Protein AF-A0A8S3D6B9-F1 (afdb_monomer_lite)

Sequence (56 aa):
GWQVDPFGHSREQGSLLAQIGFDGLFQGRVDYQDWQTRNRTKTMEMVWKTSTNLGK

Organism: NCBI:txid392030

InterPro domains:
  IPR000602 Glycoside hydrolase family 38, N-terminal domain [PF01074] (1-53)
  IPR011330 Glycoside hydrolase/deacetylase, beta/alpha-barrel [SSF88713] (1-52)
  IPR027291 Glycoside hydrolase 38, N-terminal domain superfamily [G3DSA:3.20.110.10] (1-56)
  IPR050843 Glycosyl Hydrolase Family 38 [PTHR11607] (1-55)

Radius of gyration: 12.03 Å; chains: 1; bounding box: 26×20×30 Å

Secondary structure (DSSP, 8-state):
-EESSSSS--HHHHHHHHHTT-S--EE----HHHHHHHHHHT-SS------SSS--

Structure (mmCIF, N/CA/C/O backbone):
data_AF-A0A8S3D6B9-F1
#
_entry.id   AF-A0A8S3D6B9-F1
#
loop_
_atom_site.group_PDB
_atom_site.id
_atom_site.type_symbol
_atom_site.label_atom_id
_atom_site.label_alt_id
_atom_site.label_comp_id
_atom_site.label_asym_id
_atom_site.label_entity_id
_atom_site.label_seq_id
_atom_site.pdbx_PDB_ins_code
_atom_site.Cartn_x
_atom_site.Cartn_y
_atom_site.Cartn_z
_atom_site.occupancy
_atom_site.B_iso_or_equiv
_atom_site.auth_seq_id
_atom_site.auth_comp_id
_atom_site.auth_asym_id
_atom_site.auth_atom_id
_atom_site.pdbx_PDB_model_num
ATOM 1 N N . GLY A 1 1 ? 5.123 -8.274 -3.155 1.00 88.69 1 GLY A N 1
ATOM 2 C CA . GLY A 1 1 ? 6.073 -8.274 -2.035 1.00 88.69 1 GLY A CA 1
ATOM 3 C C . GLY A 1 1 ? 5.344 -8.520 -0.730 1.00 88.69 1 GLY A C 1
ATOM 4 O O . GLY A 1 1 ? 4.144 -8.276 -0.657 1.00 88.69 1 GLY A O 1
ATOM 5 N N . TRP A 1 2 ? 6.068 -8.989 0.285 1.00 92.19 2 TRP A N 1
ATOM 6 C CA . TRP A 1 2 ? 5.538 -9.288 1.618 1.00 92.19 2 TRP A CA 1
ATOM 7 C C 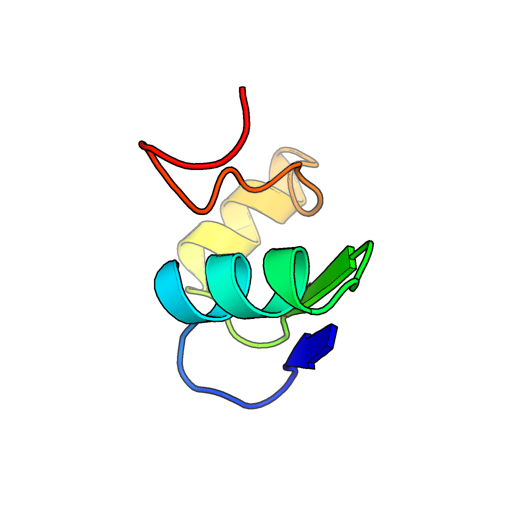. TRP A 1 2 ? 6.313 -8.484 2.668 1.00 92.19 2 TRP A C 1
ATOM 9 O O . TRP A 1 2 ? 7.482 -8.766 2.917 1.00 92.19 2 TRP A O 1
ATOM 19 N N . GLN A 1 3 ? 5.697 -7.442 3.231 1.00 92.94 3 GLN A N 1
ATOM 20 C CA . GLN A 1 3 ? 6.320 -6.525 4.194 1.00 92.94 3 GLN A CA 1
ATOM 21 C C . GLN A 1 3 ? 5.482 -6.431 5.472 1.00 92.94 3 GLN A C 1
ATOM 23 O O . GLN A 1 3 ? 4.798 -5.442 5.719 1.00 92.94 3 GLN A O 1
ATOM 28 N N . VAL A 1 4 ? 5.517 -7.474 6.295 1.00 91.06 4 VAL A N 1
ATOM 29 C CA . VAL A 1 4 ? 4.663 -7.534 7.493 1.00 91.06 4 VAL A CA 1
ATOM 30 C C . VAL A 1 4 ? 5.257 -6.798 8.693 1.00 91.06 4 VAL A C 1
ATOM 32 O O . VAL A 1 4 ? 4.508 -6.238 9.484 1.00 91.06 4 VAL A O 1
ATOM 35 N N . ASP A 1 5 ? 6.583 -6.771 8.816 1.00 91.56 5 ASP A N 1
ATOM 36 C CA . ASP A 1 5 ? 7.271 -6.290 10.022 1.00 91.56 5 ASP A CA 1
ATOM 37 C C . ASP A 1 5 ? 8.188 -5.040 9.901 1.00 91.56 5 ASP A C 1
ATOM 39 O O . ASP A 1 5 ? 8.830 -4.687 10.887 1.00 91.56 5 ASP A O 1
ATOM 43 N N . PRO A 1 6 ? 8.281 -4.304 8.772 1.00 90.38 6 PRO A N 1
ATOM 44 C CA . PRO A 1 6 ? 8.935 -2.989 8.769 1.00 90.38 6 PRO A CA 1
ATOM 45 C C . PRO A 1 6 ? 8.137 -1.914 9.521 1.00 90.38 6 PRO A C 1
ATOM 47 O O . PRO A 1 6 ? 6.911 -1.882 9.457 1.00 90.38 6 PRO A O 1
ATOM 50 N N . PHE A 1 7 ? 8.820 -0.977 10.183 1.00 91.06 7 PHE A N 1
ATOM 51 C CA . PHE A 1 7 ? 8.171 0.185 10.800 1.00 91.06 7 PHE A CA 1
ATOM 52 C C . PHE A 1 7 ? 7.925 1.286 9.763 1.00 91.06 7 PHE A C 1
ATOM 54 O O . PHE A 1 7 ? 8.780 2.135 9.517 1.00 91.06 7 PHE A O 1
ATOM 61 N N . GLY A 1 8 ? 6.734 1.252 9.163 1.00 90.62 8 GLY A N 1
ATOM 62 C CA . GLY A 1 8 ? 6.347 2.132 8.065 1.00 90.62 8 GLY A CA 1
ATOM 63 C C . GLY A 1 8 ? 6.770 1.588 6.699 1.00 90.62 8 GLY A C 1
ATOM 64 O O . GLY A 1 8 ? 7.540 0.634 6.589 1.00 90.62 8 GLY A O 1
ATOM 65 N N . HIS A 1 9 ? 6.245 2.206 5.642 1.00 93.38 9 HIS A N 1
ATOM 66 C CA . HIS A 1 9 ? 6.446 1.758 4.267 1.00 93.38 9 HIS A CA 1
ATOM 67 C C . HIS A 1 9 ? 6.740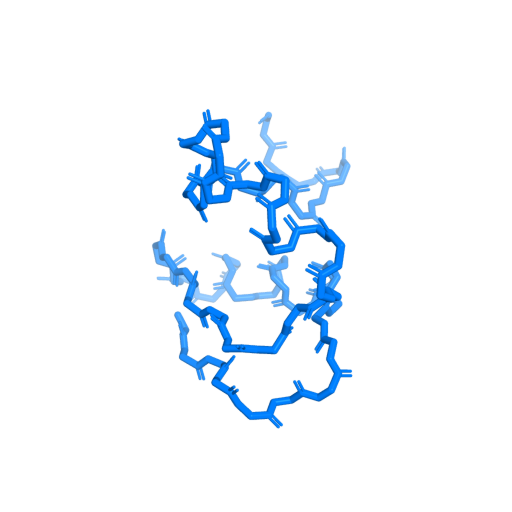 2.956 3.367 1.00 93.38 9 HIS A C 1
ATOM 69 O O . HIS A 1 9 ? 5.910 3.856 3.225 1.00 93.38 9 HIS A O 1
ATOM 75 N N . SER A 1 10 ? 7.928 2.982 2.760 1.00 94.62 10 SER A N 1
ATOM 76 C CA . SER A 1 10 ? 8.309 4.069 1.861 1.00 94.62 10 SER A CA 1
ATOM 77 C C . SER A 1 10 ? 7.663 3.897 0.493 1.00 94.62 10 SER A C 1
ATOM 79 O O . SER A 1 10 ? 7.485 2.791 -0.030 1.00 94.62 10 SER A O 1
ATOM 81 N N . ARG A 1 11 ? 7.328 5.029 -0.115 1.00 93.88 11 ARG A N 1
ATOM 82 C CA . ARG A 1 11 ? 6.757 5.071 -1.456 1.00 93.88 11 ARG A CA 1
ATOM 83 C C . ARG A 1 11 ? 7.771 4.571 -2.493 1.00 93.88 11 ARG A C 1
ATOM 85 O O . ARG A 1 11 ? 7.415 3.855 -3.424 1.00 93.88 11 ARG A O 1
ATOM 92 N N . GLU A 1 12 ? 9.044 4.883 -2.293 1.00 93.56 12 GLU A N 1
ATOM 93 C CA . GLU A 1 12 ? 10.163 4.503 -3.153 1.00 93.56 12 GLU A CA 1
ATOM 94 C C . GLU A 1 12 ? 10.342 2.981 -3.198 1.00 93.56 12 GLU A C 1
ATOM 96 O O . GLU A 1 12 ? 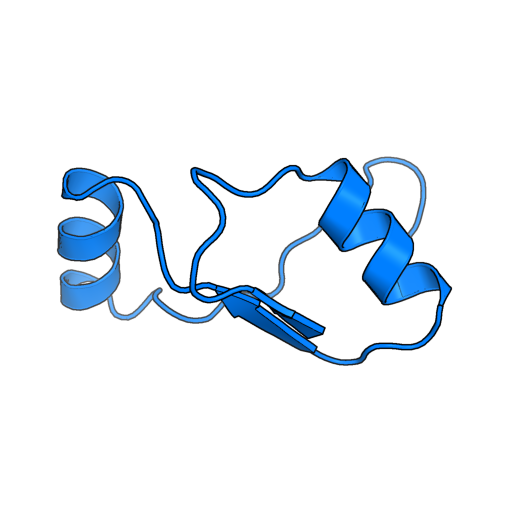10.508 2.417 -4.279 1.00 93.56 12 GLU A O 1
ATOM 101 N N . GLN A 1 13 ? 10.217 2.290 -2.059 1.00 93.88 13 GLN A N 1
ATOM 102 C CA . GLN A 1 13 ? 10.270 0.827 -2.022 1.00 93.88 13 GLN A CA 1
ATOM 103 C C . GLN A 1 13 ? 9.110 0.200 -2.804 1.00 93.88 13 GLN A C 1
ATOM 105 O O . GLN A 1 13 ? 9.314 -0.772 -3.531 1.00 93.88 13 GLN A O 1
ATOM 110 N N . GLY A 1 14 ? 7.906 0.772 -2.711 1.00 93.50 14 GLY A N 1
ATOM 111 C CA . GLY A 1 14 ? 6.773 0.354 -3.536 1.00 93.50 14 GLY A CA 1
ATOM 112 C C . GLY A 1 14 ? 7.020 0.562 -5.038 1.00 93.50 14 GLY A C 1
ATOM 113 O O . GLY A 1 14 ? 6.666 -0.297 -5.841 1.00 93.50 14 GLY A O 1
ATOM 114 N N . SER A 1 15 ? 7.679 1.661 -5.422 1.00 94.50 15 SER A N 1
ATOM 115 C CA . SER A 1 15 ? 8.058 1.946 -6.817 1.00 94.50 15 SER A CA 1
ATOM 116 C C . SER A 1 15 ? 9.088 0.950 -7.354 1.00 94.50 15 SER A C 1
ATOM 118 O O . SER A 1 15 ? 8.962 0.479 -8.483 1.00 94.50 15 SER A O 1
ATOM 120 N N . LEU A 1 16 ? 10.083 0.584 -6.541 1.00 94.31 16 LEU A N 1
ATOM 121 C CA . LEU A 1 16 ? 11.078 -0.425 -6.909 1.00 94.31 16 LEU A CA 1
ATOM 122 C C . LEU A 1 16 ? 10.440 -1.805 -7.083 1.00 94.31 16 LEU A C 1
ATOM 124 O O . LEU A 1 16 ? 10.712 -2.476 -8.072 1.00 94.31 16 LEU A O 1
ATOM 128 N N . LEU A 1 17 ? 9.560 -2.215 -6.162 1.00 94.25 17 LEU A N 1
ATOM 129 C CA . LEU A 1 17 ? 8.879 -3.511 -6.244 1.00 94.25 17 LEU A CA 1
ATOM 130 C C . LEU A 1 17 ? 8.024 -3.641 -7.510 1.00 94.25 17 LEU A C 1
ATOM 132 O O . LEU A 1 17 ? 8.064 -4.684 -8.158 1.00 94.25 17 LEU A O 1
ATOM 136 N N . ALA A 1 18 ? 7.307 -2.581 -7.888 1.00 94.12 18 ALA A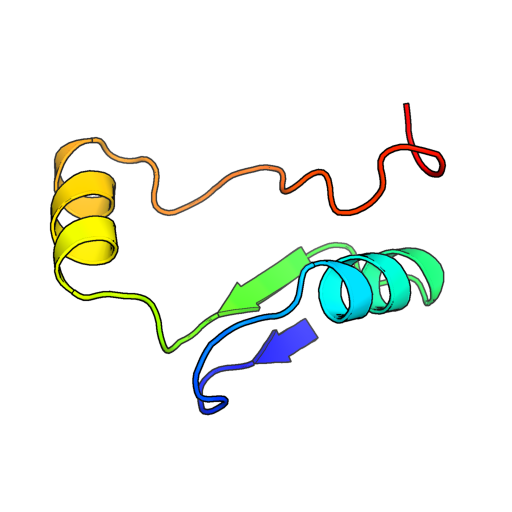 N 1
ATOM 137 C CA . ALA A 1 18 ? 6.556 -2.554 -9.140 1.00 94.12 18 ALA A CA 1
ATOM 138 C C . ALA A 1 18 ? 7.481 -2.690 -10.366 1.00 94.12 18 ALA A C 1
ATOM 140 O O . ALA A 1 18 ? 7.187 -3.447 -11.286 1.00 94.12 18 ALA A O 1
ATOM 141 N N . GLN A 1 19 ? 8.632 -2.007 -10.364 1.00 93.06 19 GLN A N 1
ATOM 142 C CA . GLN A 1 19 ? 9.602 -2.055 -11.468 1.00 93.06 19 GLN A CA 1
ATOM 143 C C . GLN A 1 19 ? 10.305 -3.409 -11.617 1.00 93.06 19 GLN A C 1
ATOM 145 O O . GLN A 1 19 ? 10.655 -3.783 -12.732 1.00 93.06 19 GLN A O 1
ATOM 150 N N . ILE A 1 20 ? 10.493 -4.159 -10.527 1.00 94.94 20 ILE A N 1
ATOM 151 C CA . ILE A 1 20 ? 11.077 -5.511 -10.578 1.00 94.94 20 ILE A CA 1
ATOM 152 C C . ILE A 1 20 ? 10.023 -6.615 -10.778 1.00 94.94 20 ILE A C 1
ATOM 154 O O . ILE A 1 20 ? 10.341 -7.794 -10.633 1.00 94.94 20 ILE A O 1
ATOM 158 N N . GLY A 1 21 ? 8.783 -6.244 -11.121 1.00 94.12 21 GLY A N 1
ATOM 159 C CA . GLY A 1 21 ? 7.755 -7.172 -11.595 1.00 94.12 21 GLY A CA 1
ATOM 160 C C . GLY A 1 21 ? 6.827 -7.750 -10.527 1.00 94.12 21 GLY A C 1
ATOM 161 O O . GLY A 1 21 ? 6.219 -8.786 -10.768 1.00 94.12 21 GLY A O 1
ATOM 162 N N . PHE A 1 22 ? 6.699 -7.128 -9.349 1.00 95.69 22 PHE A N 1
ATOM 163 C CA . PHE A 1 22 ? 5.653 -7.528 -8.401 1.00 95.69 22 PHE A CA 1
ATOM 164 C C . PHE A 1 22 ? 4.297 -6.915 -8.762 1.00 95.69 22 PHE A C 1
ATOM 166 O O . PHE A 1 22 ? 4.176 -5.695 -8.847 1.00 95.69 22 PHE A O 1
ATOM 173 N N . ASP A 1 23 ? 3.261 -7.755 -8.817 1.00 94.69 23 ASP A N 1
ATOM 174 C CA . ASP A 1 23 ? 1.879 -7.322 -9.088 1.00 94.69 23 ASP A CA 1
ATOM 175 C C . ASP A 1 23 ? 1.155 -6.746 -7.860 1.00 94.69 23 ASP A C 1
ATOM 177 O O . ASP A 1 23 ? 0.203 -5.979 -7.982 1.00 94.69 23 ASP A O 1
ATOM 181 N N . GLY A 1 24 ? 1.591 -7.115 -6.653 1.00 94.12 24 GLY A N 1
ATOM 182 C CA . GLY A 1 24 ? 0.937 -6.716 -5.407 1.00 94.12 24 GLY A CA 1
ATOM 183 C C . GLY A 1 24 ? 1.907 -6.590 -4.241 1.00 94.12 24 GLY A C 1
ATOM 184 O O . GLY A 1 24 ? 2.991 -7.180 -4.239 1.00 94.12 24 GLY A O 1
ATOM 185 N N . LEU A 1 25 ? 1.522 -5.821 -3.225 1.00 95.06 25 LEU A N 1
ATOM 186 C CA . LEU A 1 25 ? 2.293 -5.594 -2.005 1.00 95.06 25 LEU A CA 1
ATOM 187 C C . LEU A 1 25 ? 1.378 -5.703 -0.785 1.00 95.06 25 LEU A C 1
ATOM 189 O O . LEU A 1 25 ? 0.402 -4.970 -0.684 1.00 95.06 25 LEU A O 1
ATOM 193 N N . PHE A 1 26 ? 1.741 -6.574 0.155 1.00 95.75 26 PHE A N 1
ATOM 194 C CA . PHE A 1 26 ? 1.064 -6.704 1.444 1.00 95.75 26 PHE A CA 1
ATOM 195 C C . PHE A 1 26 ? 1.904 -6.058 2.545 1.00 95.75 26 PHE A C 1
ATOM 197 O O . PHE A 1 26 ? 3.117 -6.283 2.617 1.00 95.75 26 PHE A O 1
ATOM 204 N N . GLN A 1 27 ? 1.245 -5.263 3.384 1.00 94.62 27 GLN A N 1
ATOM 205 C CA . GLN A 1 27 ? 1.834 -4.490 4.476 1.00 94.62 27 GLN A CA 1
ATOM 206 C C . GLN A 1 27 ? 1.231 -4.930 5.810 1.00 94.62 27 GLN A C 1
ATOM 208 O O . GLN A 1 27 ? 0.038 -5.226 5.870 1.00 94.62 27 GLN A O 1
ATOM 213 N N . GLY A 1 28 ? 2.043 -4.984 6.867 1.00 93.44 28 GLY A N 1
ATOM 214 C CA . GLY A 1 28 ? 1.579 -5.385 8.202 1.00 93.44 28 GLY A CA 1
ATOM 215 C C . GLY A 1 28 ? 1.487 -4.250 9.221 1.00 93.44 28 GLY A C 1
ATOM 216 O O . GLY A 1 28 ? 0.576 -4.261 10.047 1.00 93.44 28 GLY A O 1
ATOM 217 N N . ARG A 1 29 ? 2.384 -3.254 9.172 1.00 95.44 29 ARG A N 1
ATOM 218 C CA . ARG A 1 29 ? 2.416 -2.145 10.139 1.00 95.44 29 ARG A CA 1
ATOM 219 C C . ARG A 1 29 ? 2.001 -0.831 9.476 1.00 95.44 29 ARG A C 1
ATOM 221 O O . ARG A 1 29 ? 2.696 -0.304 8.616 1.00 95.44 29 ARG A O 1
ATOM 228 N N . VAL A 1 30 ? 0.889 -0.269 9.937 1.00 96.00 30 VAL A N 1
ATOM 229 C CA . VAL A 1 30 ? 0.374 1.052 9.548 1.00 96.00 30 VAL A CA 1
ATOM 230 C C . VAL A 1 30 ? -0.035 1.814 10.810 1.00 96.00 30 VAL A C 1
ATOM 232 O O . VAL A 1 30 ? -0.239 1.198 11.859 1.00 96.00 30 VAL A O 1
ATOM 235 N N . ASP A 1 31 ? -0.127 3.141 10.730 1.00 97.12 31 ASP A N 1
ATOM 236 C CA . ASP A 1 31 ? -0.630 3.950 11.840 1.00 97.12 31 ASP A CA 1
ATOM 237 C C . ASP A 1 31 ? -2.008 3.452 12.314 1.00 97.12 31 ASP A C 1
ATOM 239 O O . ASP A 1 31 ? -2.868 3.077 11.511 1.00 97.12 31 ASP A O 1
ATOM 243 N N . TYR A 1 32 ? -2.222 3.434 13.632 1.00 97.12 32 TYR A N 1
ATOM 244 C CA . TYR A 1 32 ? -3.427 2.839 14.208 1.00 97.12 32 TYR A CA 1
ATOM 245 C C . TYR A 1 32 ? -4.702 3.615 13.838 1.00 97.12 32 TYR A C 1
ATOM 247 O O . TYR A 1 32 ? -5.761 3.000 13.693 1.00 97.12 32 TYR A O 1
ATOM 255 N N . GLN A 1 33 ? -4.625 4.941 13.669 1.00 98.19 33 GLN A N 1
ATOM 256 C CA . GLN A 1 33 ? -5.769 5.772 13.284 1.00 98.19 33 GLN A CA 1
ATOM 257 C C . GLN A 1 33 ? -6.130 5.531 11.817 1.00 98.19 33 GLN A C 1
ATOM 259 O O . GLN A 1 33 ? -7.315 5.426 11.478 1.00 98.19 33 GLN A O 1
ATOM 264 N N . ASP A 1 34 ? -5.118 5.385 10.956 1.00 97.25 34 ASP A N 1
ATOM 265 C CA . ASP A 1 34 ? -5.313 5.030 9.549 1.00 97.25 34 ASP A CA 1
ATOM 266 C C . ASP A 1 34 ? -5.916 3.620 9.422 1.00 97.25 34 ASP A C 1
ATOM 268 O O . ASP A 1 34 ? -6.919 3.436 8.731 1.00 97.25 34 ASP A O 1
ATOM 272 N N . TRP A 1 35 ? -5.413 2.639 10.183 1.00 97.25 35 TRP A N 1
ATOM 273 C CA . TRP A 1 35 ? -5.990 1.288 10.224 1.00 97.25 35 TRP A CA 1
ATOM 274 C C . TRP A 1 35 ? -7.471 1.298 10.621 1.00 97.25 35 TRP A C 1
ATOM 276 O O . TRP A 1 35 ? -8.307 0.711 9.930 1.00 97.25 35 TRP A O 1
ATOM 286 N N . GLN A 1 36 ? -7.820 1.993 11.710 1.00 98.31 36 GLN A N 1
ATOM 287 C CA . GLN A 1 36 ? -9.208 2.094 12.170 1.00 98.31 36 GLN A CA 1
ATOM 288 C C . GLN A 1 36 ? -10.102 2.747 11.114 1.00 98.31 36 GLN A C 1
ATOM 290 O O . GLN A 1 36 ? -11.209 2.268 10.848 1.00 98.31 36 GLN A O 1
ATOM 295 N N . THR A 1 37 ? -9.611 3.819 10.488 1.00 98.38 37 THR A N 1
ATOM 296 C CA . THR A 1 37 ? -10.335 4.534 9.438 1.00 98.38 37 THR A CA 1
ATOM 297 C C . THR A 1 37 ? -10.591 3.615 8.251 1.00 98.38 37 THR A C 1
ATOM 299 O O . THR A 1 37 ? -11.752 3.412 7.900 1.00 98.38 37 THR A O 1
ATOM 302 N N . ARG A 1 38 ? -9.548 2.978 7.708 1.00 97.94 38 ARG A N 1
ATOM 303 C CA . ARG A 1 38 ? -9.639 2.080 6.547 1.00 97.94 38 ARG A CA 1
ATOM 304 C C . ARG A 1 38 ? -10.495 0.849 6.800 1.00 97.94 38 ARG A C 1
ATOM 306 O O . ARG A 1 38 ? -11.246 0.436 5.916 1.00 97.94 38 ARG A O 1
ATOM 313 N N . ASN A 1 39 ? -10.427 0.273 7.999 1.00 98.00 39 ASN A N 1
ATOM 314 C CA . ASN A 1 39 ? -11.253 -0.874 8.369 1.00 98.00 39 ASN A CA 1
ATOM 315 C C . ASN A 1 39 ? -12.752 -0.511 8.411 1.00 98.00 39 ASN A C 1
ATOM 317 O O . ASN A 1 39 ? -13.608 -1.297 7.982 1.00 98.00 39 ASN A O 1
ATOM 321 N N . ARG A 1 40 ? -13.074 0.705 8.880 1.00 98.31 40 ARG A N 1
ATOM 322 C CA . ARG A 1 40 ? -14.441 1.245 8.886 1.00 98.31 40 ARG A CA 1
ATOM 323 C C . ARG A 1 40 ? -14.923 1.604 7.480 1.00 98.31 40 ARG A C 1
ATOM 325 O O . ARG A 1 40 ? -16.059 1.290 7.144 1.00 98.31 40 ARG A O 1
ATOM 332 N N . THR A 1 41 ? -14.080 2.235 6.664 1.00 98.38 41 THR A N 1
ATOM 333 C CA . THR A 1 41 ? -14.434 2.707 5.311 1.00 98.38 41 THR A CA 1
ATOM 334 C C . THR A 1 41 ? -14.274 1.651 4.219 1.00 98.38 41 THR A C 1
ATOM 336 O O . THR A 1 41 ? -14.617 1.924 3.075 1.00 98.38 41 THR A O 1
ATOM 339 N N . LYS A 1 42 ? -13.783 0.448 4.551 1.00 97.88 42 LYS A N 1
ATOM 340 C CA . LYS A 1 42 ? -13.502 -0.646 3.600 1.00 97.88 42 LYS A CA 1
ATOM 341 C C . LYS A 1 42 ? -12.480 -0.265 2.524 1.00 97.88 42 LYS A C 1
ATOM 343 O O . LYS A 1 42 ? -12.573 -0.697 1.384 1.00 97.88 42 LYS A O 1
ATOM 348 N N . THR A 1 43 ? -11.463 0.500 2.919 1.00 97.69 43 THR A N 1
ATOM 349 C CA . THR A 1 43 ? -10.360 0.962 2.053 1.00 97.69 43 THR A CA 1
ATOM 350 C C . THR A 1 43 ? -9.005 0.400 2.500 1.00 97.69 43 THR A C 1
ATOM 352 O O . THR A 1 43 ? -7.975 1.076 2.431 1.00 97.69 43 THR A O 1
ATOM 355 N N . MET A 1 44 ? -9.010 -0.829 3.030 1.00 96.88 44 MET A N 1
ATOM 356 C CA . MET A 1 44 ? -7.791 -1.561 3.406 1.00 96.88 44 MET A CA 1
ATOM 357 C C . MET A 1 44 ? -6.966 -1.967 2.178 1.00 96.88 44 MET A C 1
ATOM 359 O O . MET A 1 44 ? -5.748 -2.074 2.265 1.00 96.88 44 MET A O 1
ATOM 363 N N . GLU A 1 45 ? -7.625 -2.135 1.034 1.00 97.12 45 GLU A N 1
ATOM 364 C CA . GLU A 1 45 ? -7.011 -2.455 -0.250 1.00 97.12 45 GLU A CA 1
ATOM 365 C C . GLU A 1 45 ? -7.126 -1.249 -1.185 1.00 97.12 45 GLU A C 1
ATOM 367 O O . GLU A 1 45 ? -8.157 -0.574 -1.230 1.00 97.12 45 GLU A O 1
ATOM 372 N N . MET A 1 46 ? -6.054 -0.950 -1.917 1.00 95.50 46 MET A N 1
ATOM 373 C CA . MET A 1 46 ? -6.019 0.149 -2.880 1.00 95.50 46 MET A CA 1
ATOM 374 C C . MET A 1 46 ? -4.933 -0.079 -3.932 1.00 95.50 46 MET A C 1
ATOM 376 O O . MET A 1 46 ? -3.939 -0.759 -3.676 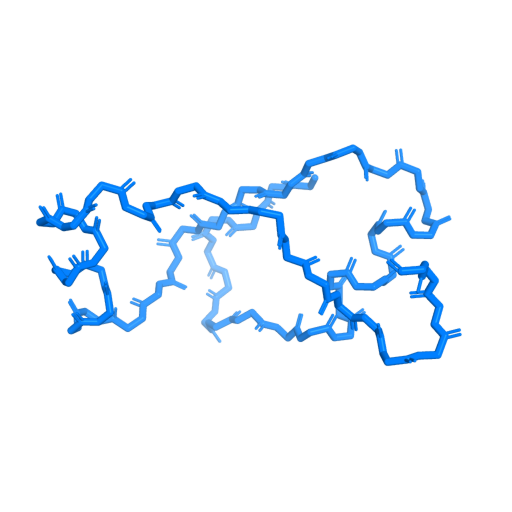1.00 95.50 46 MET A O 1
ATOM 380 N N . VAL A 1 47 ? -5.072 0.572 -5.087 1.00 95.12 47 VAL A N 1
ATOM 381 C CA . VAL A 1 47 ? -3.970 0.703 -6.047 1.00 95.12 47 VAL A CA 1
ATOM 382 C C . VAL A 1 47 ? -3.078 1.852 -5.594 1.00 95.12 47 VAL A C 1
ATOM 384 O O . VAL A 1 47 ? -3.450 3.023 -5.680 1.00 95.12 47 VAL A O 1
ATOM 387 N N . TRP A 1 48 ? -1.893 1.523 -5.093 1.00 94.25 48 TRP A N 1
ATOM 388 C CA . TRP A 1 48 ? -0.956 2.526 -4.608 1.00 94.25 48 TRP A CA 1
ATOM 389 C C . TRP A 1 48 ? -0.069 3.054 -5.744 1.00 94.25 48 TRP A C 1
ATOM 391 O O . TRP A 1 48 ? 0.816 2.354 -6.231 1.00 94.25 48 TRP A O 1
ATOM 401 N N . LYS A 1 49 ? -0.281 4.311 -6.155 1.00 93.88 49 LYS A N 1
ATOM 402 C CA . LYS A 1 49 ? 0.579 5.001 -7.132 1.00 93.88 49 LYS A CA 1
ATOM 403 C C . LYS A 1 49 ? 1.864 5.496 -6.460 1.00 93.88 49 LYS A C 1
ATOM 405 O O . LYS A 1 49 ? 1.882 6.535 -5.804 1.00 93.88 49 LYS A O 1
ATOM 410 N N . THR A 1 50 ? 2.943 4.733 -6.608 1.00 93.19 50 THR A N 1
ATOM 411 C CA . THR A 1 50 ? 4.212 4.932 -5.888 1.00 93.19 50 THR A CA 1
ATOM 412 C C . THR A 1 50 ? 5.211 5.838 -6.617 1.00 93.19 50 THR A C 1
ATOM 414 O O . THR A 1 50 ? 6.229 6.232 -6.053 1.00 93.19 50 THR A O 1
ATOM 417 N N . SER A 1 51 ? 4.932 6.269 -7.843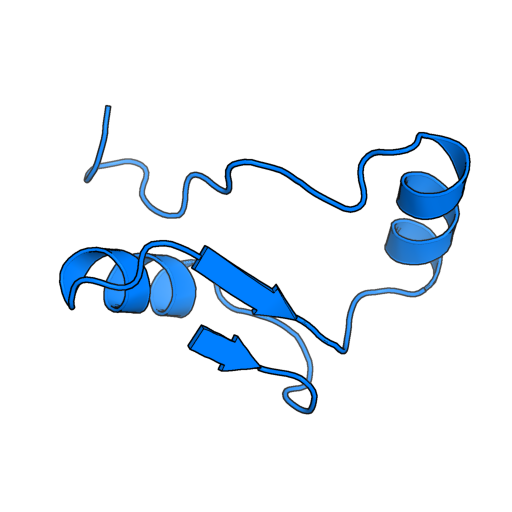 1.00 90.88 51 SER A N 1
ATOM 418 C CA . SER A 1 51 ? 5.765 7.235 -8.560 1.00 90.88 51 SER A CA 1
ATOM 419 C C . SER A 1 51 ? 4.904 8.288 -9.241 1.00 90.88 51 SER A C 1
ATOM 421 O O . SER A 1 51 ? 3.849 7.982 -9.782 1.00 90.88 51 SER A O 1
ATOM 423 N N . THR A 1 52 ? 5.354 9.541 -9.194 1.00 87.06 52 THR A N 1
ATOM 424 C CA . THR A 1 52 ? 4.740 10.655 -9.931 1.00 87.06 52 THR A CA 1
ATOM 425 C C . THR A 1 52 ? 5.173 10.674 -11.394 1.00 87.06 52 THR A C 1
ATOM 427 O O . THR A 1 52 ? 4.504 11.286 -12.217 1.00 87.06 52 THR A O 1
ATOM 430 N N . ASN A 1 53 ? 6.299 10.021 -11.707 1.00 86.75 53 ASN A N 1
ATOM 431 C CA . ASN A 1 53 ? 6.934 10.060 -13.025 1.00 86.75 53 ASN A CA 1
ATOM 432 C C . ASN A 1 53 ? 6.835 8.718 -13.767 1.00 86.75 53 ASN A C 1
ATOM 434 O O . ASN A 1 53 ? 6.978 8.681 -14.985 1.00 86.75 53 ASN A O 1
ATOM 438 N N . LEU A 1 54 ? 6.654 7.611 -13.037 1.00 77.06 54 LEU A N 1
ATOM 439 C CA . LEU A 1 54 ? 6.629 6.249 -13.575 1.00 77.06 54 LEU A CA 1
ATOM 440 C C . LEU A 1 54 ? 5.242 5.642 -13.340 1.00 77.06 54 LEU A C 1
ATOM 442 O O . LEU A 1 54 ? 4.763 5.626 -12.210 1.00 77.06 54 LEU A O 1
ATOM 446 N N . GLY A 1 55 ? 4.627 5.115 -14.399 1.00 68.31 55 GLY A N 1
ATOM 447 C CA . GLY A 1 55 ? 3.232 4.664 -14.373 1.00 68.31 55 GLY A CA 1
ATOM 448 C C . GLY A 1 55 ? 2.255 5.815 -14.643 1.00 68.31 55 GLY A C 1
ATOM 449 O O . GLY A 1 55 ? 2.434 6.920 -14.142 1.00 68.31 55 GLY A O 1
ATOM 450 N N . LYS A 1 56 ? 1.257 5.568 -15.497 1.00 49.72 56 LYS A N 1
ATOM 451 C CA . LYS A 1 56 ? 0.207 6.543 -15.840 1.00 49.72 56 LYS A CA 1
ATOM 452 C C . LYS A 1 56 ? -0.793 6.758 -14.690 1.00 49.72 56 LYS A C 1
ATOM 454 O O . LYS A 1 56 ? -1.094 5.821 -13.914 1.00 49.72 56 LYS A O 1
#

Foldseek 3Di:
DEAQDDADDALVVVVVCVVVPDPDYDYRDDDPVVVVVCVVVVNPDDDDPSDPVPDD

pLDDT: mean 92.91, std 7.64, range [49.72, 98.38]